Protein AF-A0A5K7TZA9-F1 (afdb_monomer_lite)

pLDDT: mean 78.69, std 10.97, range [50.03, 92.31]

Structure (mmCIF, N/CA/C/O backbone):
data_AF-A0A5K7TZA9-F1
#
_entry.id   AF-A0A5K7TZA9-F1
#
loop_
_atom_site.group_PDB
_atom_site.id
_atom_site.type_symbol
_atom_site.label_atom_id
_atom_site.label_alt_id
_atom_site.label_comp_id
_atom_site.label_asym_id
_atom_site.label_entity_id
_atom_site.label_seq_id
_atom_site.pdbx_PDB_ins_code
_atom_site.Cartn_x
_atom_site.Cartn_y
_atom_site.Cartn_z
_atom_site.occupancy
_atom_site.B_iso_or_equiv
_atom_site.auth_seq_id
_atom_site.auth_comp_id
_atom_site.auth_asym_id
_atom_site.auth_atom_id
_atom_site.pdbx_PDB_model_num
ATOM 1 N N . MET A 1 1 ? 20.342 2.963 -18.944 1.00 71.56 1 MET A N 1
ATOM 2 C CA . MET A 1 1 ? 19.821 1.603 -18.709 1.00 71.56 1 MET A CA 1
ATOM 3 C C . MET A 1 1 ? 20.838 0.548 -19.101 1.00 71.56 1 MET A C 1
ATOM 5 O O . MET A 1 1 ? 21.102 -0.295 -18.267 1.00 71.56 1 MET A O 1
ATOM 9 N N . GLU A 1 2 ? 21.503 0.654 -20.256 1.00 79.75 2 GLU A N 1
ATOM 10 C CA . GLU A 1 2 ? 22.526 -0.317 -20.703 1.00 79.75 2 GLU A CA 1
ATOM 11 C C . GLU A 1 2 ? 23.614 -0.630 -19.666 1.00 79.75 2 GLU A C 1
ATOM 13 O O . GLU A 1 2 ? 23.745 -1.773 -19.246 1.00 79.75 2 GLU A O 1
ATOM 18 N N . LEU A 1 3 ? 24.296 0.396 -19.146 1.00 83.69 3 LEU A N 1
ATOM 19 C CA . LEU A 1 3 ? 25.336 0.220 -18.124 1.00 83.69 3 LEU A CA 1
ATOM 20 C C . LEU A 1 3 ? 24.822 -0.459 -16.840 1.00 83.69 3 LEU A C 1
ATOM 22 O O . LEU A 1 3 ? 25.549 -1.205 -16.195 1.00 83.69 3 LEU A O 1
ATOM 26 N N . PHE A 1 4 ? 23.570 -0.189 -16.459 1.00 82.06 4 PHE A N 1
ATOM 27 C CA . PHE A 1 4 ? 22.953 -0.803 -15.284 1.00 82.06 4 PHE A CA 1
ATOM 28 C C . PHE A 1 4 ? 22.650 -2.281 -15.541 1.00 82.06 4 PHE A C 1
ATOM 30 O O . PHE A 1 4 ? 22.998 -3.117 -14.717 1.00 82.06 4 PHE A O 1
ATOM 37 N N . THR A 1 5 ? 22.072 -2.600 -16.702 1.00 82.81 5 THR A N 1
ATOM 38 C CA . THR A 1 5 ? 21.799 -3.969 -17.157 1.00 82.81 5 THR A CA 1
ATOM 39 C C . THR A 1 5 ? 23.073 -4.813 -17.230 1.00 82.81 5 THR A C 1
ATOM 41 O O . THR A 1 5 ? 23.056 -5.979 -16.832 1.00 82.81 5 THR A O 1
ATOM 44 N N . ASP A 1 6 ? 24.179 -4.223 -17.689 1.00 87.19 6 ASP A N 1
ATOM 45 C CA . ASP A 1 6 ? 25.488 -4.881 -17.706 1.00 87.19 6 ASP A CA 1
ATOM 46 C C . ASP A 1 6 ? 26.026 -5.106 -16.289 1.00 87.19 6 ASP A C 1
ATOM 48 O O . ASP A 1 6 ? 26.521 -6.189 -15.986 1.00 87.19 6 ASP A O 1
ATOM 52 N N . TYR A 1 7 ? 25.891 -4.108 -15.409 1.00 89.81 7 TYR A N 1
ATOM 53 C CA . TYR A 1 7 ? 26.366 -4.178 -14.026 1.00 89.81 7 TYR A CA 1
ATOM 54 C C . TYR A 1 7 ? 25.648 -5.246 -13.192 1.00 89.81 7 TYR A C 1
ATOM 56 O O . TYR A 1 7 ? 26.298 -5.958 -12.432 1.00 89.81 7 TYR A O 1
ATOM 64 N N . ILE A 1 8 ? 24.324 -5.374 -13.332 1.00 88.56 8 ILE A N 1
ATOM 65 C CA . ILE A 1 8 ? 23.535 -6.398 -12.620 1.00 88.56 8 ILE A CA 1
ATOM 66 C C . ILE A 1 8 ? 23.588 -7.771 -13.296 1.00 88.56 8 ILE A C 1
ATOM 68 O O . ILE A 1 8 ? 22.884 -8.686 -12.877 1.00 88.56 8 ILE A O 1
ATOM 72 N N . GLU A 1 9 ? 24.360 -7.894 -14.377 1.00 88.25 9 GLU A N 1
ATOM 73 C CA . GLU A 1 9 ? 24.460 -9.099 -15.190 1.00 88.25 9 GLU A CA 1
ATOM 74 C C . GLU A 1 9 ? 23.089 -9.667 -15.603 1.00 88.25 9 GLU A C 1
ATOM 76 O O . GLU A 1 9 ? 22.880 -10.880 -15.571 1.00 88.25 9 GLU A O 1
ATOM 81 N N . ALA A 1 10 ? 22.175 -8.811 -16.076 1.00 84.94 10 ALA A N 1
ATOM 82 C CA . ALA A 1 10 ? 20.802 -9.201 -16.415 1.00 84.94 10 ALA A CA 1
ATOM 83 C C . ALA A 1 10 ? 20.726 -10.441 -17.337 1.00 84.94 10 ALA A C 1
ATOM 85 O O . ALA A 1 10 ? 21.546 -10.564 -18.255 1.00 84.94 10 ALA A O 1
ATOM 86 N N . PRO A 1 11 ? 19.746 -11.342 -17.139 1.00 88.75 11 PRO A N 1
ATOM 87 C CA . PRO A 1 11 ? 19.692 -12.630 -17.825 1.00 88.75 11 PRO A CA 1
ATOM 88 C C . PRO A 1 11 ? 19.749 -12.498 -19.353 1.00 88.75 11 PRO A C 1
ATOM 90 O O . PRO A 1 11 ? 19.200 -11.567 -19.946 1.00 88.75 11 PRO A O 1
ATOM 93 N N . VAL A 1 12 ? 20.441 -13.451 -19.980 1.00 90.44 12 VAL A N 1
ATOM 94 C CA . VAL A 1 12 ? 20.545 -13.568 -21.438 1.00 90.44 12 VAL A CA 1
ATOM 95 C C . VAL A 1 12 ? 19.456 -14.484 -21.986 1.00 90.44 12 VAL A C 1
ATOM 97 O O . VAL A 1 12 ? 19.031 -15.424 -21.313 1.00 90.44 12 VAL A O 1
ATOM 100 N N . ASP A 1 13 ? 19.015 -14.218 -23.211 1.00 89.25 13 ASP A N 1
ATOM 101 C CA . ASP A 1 13 ? 18.087 -15.089 -23.929 1.00 89.25 13 ASP A CA 1
ATOM 102 C C . ASP A 1 13 ? 18.762 -16.389 -24.414 1.00 89.25 13 ASP A C 1
ATOM 104 O O . ASP A 1 13 ? 19.971 -16.595 -24.270 1.00 89.25 13 ASP A O 1
ATOM 108 N N . GLU A 1 14 ? 17.976 -17.270 -25.038 1.00 91.06 14 GLU A N 1
ATOM 109 C CA . GLU A 1 14 ? 18.451 -18.542 -25.609 1.00 91.06 14 GLU A CA 1
ATOM 110 C C . GLU A 1 14 ? 19.534 -18.378 -26.700 1.00 91.06 14 GLU A C 1
ATOM 112 O O . GLU A 1 14 ? 20.211 -19.343 -27.054 1.00 91.06 14 GLU A O 1
ATOM 117 N N . TYR A 1 15 ? 19.739 -17.157 -27.205 1.00 91.50 15 TYR A N 1
ATOM 118 C CA . TYR A 1 15 ? 20.743 -16.806 -28.211 1.00 91.50 15 TYR A CA 1
ATOM 119 C C . TYR A 1 15 ? 21.929 -16.020 -27.622 1.00 91.50 15 TYR A C 1
ATOM 121 O O . TYR A 1 15 ? 22.781 -15.544 -28.375 1.00 91.50 15 TYR A O 1
ATOM 129 N N . GLY A 1 16 ? 22.005 -15.871 -26.295 1.00 89.12 16 GLY A N 1
ATOM 130 C CA . GLY A 1 16 ? 23.092 -15.173 -25.605 1.00 89.12 16 GLY A CA 1
ATOM 131 C C . GLY A 1 16 ? 23.012 -13.644 -25.660 1.00 89.12 16 GLY A C 1
ATOM 132 O O . GLY A 1 16 ? 24.014 -12.973 -25.410 1.00 89.12 16 GLY A O 1
ATOM 133 N N . ARG A 1 17 ? 21.851 -13.070 -25.996 1.00 88.12 17 ARG A N 1
ATOM 134 C CA . ARG A 1 17 ? 21.632 -11.615 -26.050 1.00 88.12 17 ARG A CA 1
ATOM 135 C C . ARG A 1 17 ? 21.059 -11.121 -24.726 1.00 88.12 17 ARG A C 1
ATOM 137 O O . ARG A 1 17 ? 20.191 -11.770 -24.151 1.00 88.12 17 ARG A O 1
ATOM 144 N N . ARG A 1 18 ? 21.505 -9.953 -24.259 1.00 86.38 18 ARG A N 1
ATOM 145 C CA . ARG A 1 18 ? 20.916 -9.278 -23.091 1.00 86.38 18 ARG A CA 1
ATOM 146 C C . ARG A 1 18 ? 19.770 -8.367 -23.527 1.00 86.38 18 ARG A C 1
ATOM 148 O O . ARG A 1 18 ? 19.861 -7.698 -24.557 1.00 86.38 18 ARG A O 1
ATOM 155 N N . PHE A 1 19 ? 18.698 -8.341 -22.738 1.00 82.75 19 PHE A N 1
ATOM 156 C CA . PHE A 1 19 ? 17.600 -7.399 -22.935 1.00 8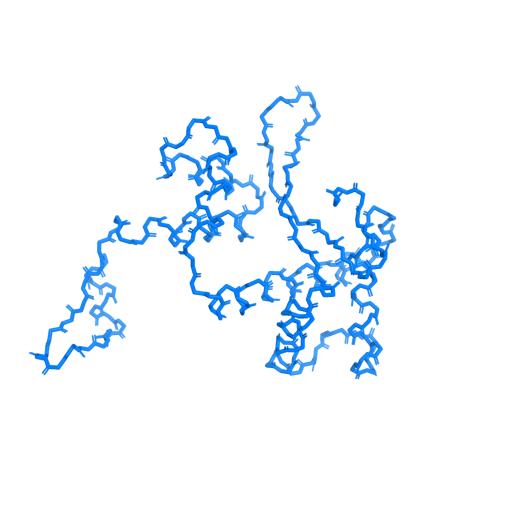2.75 19 PHE A CA 1
ATOM 157 C C . PHE A 1 19 ? 17.970 -6.036 -22.343 1.00 82.75 19 PHE A C 1
ATOM 159 O O . PHE A 1 19 ? 18.228 -5.928 -21.145 1.00 82.75 19 PHE A O 1
ATOM 166 N N . TYR A 1 20 ? 17.977 -5.001 -23.183 1.00 86.19 20 TYR A N 1
ATOM 167 C CA . TYR A 1 20 ? 18.273 -3.624 -22.790 1.00 86.19 20 TYR A CA 1
ATOM 168 C C . TYR A 1 20 ? 17.008 -2.770 -22.862 1.00 86.19 20 TYR A C 1
ATOM 170 O O . TYR A 1 20 ? 16.755 -2.130 -23.883 1.00 86.19 20 TYR A O 1
ATOM 178 N N . PRO A 1 21 ? 16.202 -2.754 -21.792 1.00 78.62 21 PRO A N 1
ATOM 179 C CA . PRO A 1 21 ? 14.984 -1.967 -21.766 1.00 78.62 21 PRO A CA 1
ATOM 180 C C . PRO A 1 21 ? 15.285 -0.469 -21.858 1.00 78.62 21 PRO A C 1
ATOM 182 O O . PRO A 1 21 ? 16.091 0.103 -21.112 1.00 78.62 21 PRO A O 1
ATOM 185 N N . SER A 1 22 ? 14.582 0.182 -22.770 1.00 79.25 22 SER A N 1
ATOM 186 C CA . SER A 1 22 ? 14.520 1.626 -22.893 1.00 79.25 22 SER A CA 1
ATOM 187 C C . SER A 1 22 ? 13.695 2.239 -21.752 1.00 79.25 22 SER A C 1
ATOM 189 O O . SER A 1 22 ? 12.782 1.609 -21.212 1.00 79.25 22 SER A O 1
ATOM 191 N N . PRO A 1 23 ? 13.929 3.519 -21.410 1.00 74.19 23 PRO A N 1
ATOM 192 C CA . PRO A 1 23 ? 13.079 4.231 -20.454 1.00 74.19 23 PRO A CA 1
ATOM 193 C C . PRO A 1 23 ? 11.592 4.250 -20.844 1.00 74.19 23 PRO A C 1
ATOM 195 O O . PRO A 1 23 ? 10.731 4.338 -19.975 1.00 74.19 23 PRO A O 1
ATOM 198 N N . HIS A 1 24 ? 11.279 4.161 -22.144 1.00 77.19 24 HIS A N 1
ATOM 199 C CA . HIS A 1 24 ? 9.900 4.117 -22.632 1.00 77.19 24 HIS A CA 1
ATOM 200 C C . HIS A 1 24 ? 9.203 2.806 -22.253 1.00 77.19 24 HIS A C 1
ATOM 202 O O . HIS A 1 24 ? 8.036 2.837 -21.870 1.00 77.19 24 HIS A O 1
ATOM 208 N N . GLU A 1 25 ? 9.908 1.675 -22.320 1.00 76.56 25 GLU A N 1
ATOM 209 C CA . GLU A 1 25 ? 9.368 0.358 -21.953 1.00 76.56 25 GLU A CA 1
ATOM 210 C C . GLU A 1 25 ? 9.076 0.264 -20.449 1.00 76.56 25 GLU A C 1
ATOM 212 O O . GLU A 1 25 ? 8.091 -0.350 -20.051 1.00 76.56 25 GLU A O 1
ATOM 217 N N . PHE A 1 26 ? 9.842 0.973 -19.615 1.00 75.69 26 PHE A N 1
ATOM 218 C CA . PHE A 1 26 ? 9.573 1.095 -18.178 1.00 75.69 26 PHE A CA 1
ATOM 219 C C . PHE A 1 26 ? 8.617 2.226 -17.795 1.00 75.69 26 PHE A C 1
ATOM 221 O O . PHE A 1 26 ? 8.365 2.416 -16.605 1.00 75.69 26 PHE A O 1
ATOM 228 N N . ARG A 1 27 ? 8.063 2.991 -18.748 1.00 77.25 27 ARG A N 1
ATOM 229 C CA . ARG A 1 27 ? 7.236 4.169 -18.422 1.00 77.25 27 ARG A CA 1
ATOM 230 C C . ARG A 1 27 ? 6.137 3.824 -17.418 1.00 77.25 27 ARG A C 1
ATOM 232 O O . ARG A 1 27 ? 5.955 4.538 -16.438 1.00 77.25 27 ARG A O 1
ATOM 239 N N . LYS A 1 28 ? 5.430 2.721 -17.657 1.00 74.44 28 LYS A N 1
ATOM 240 C CA . LYS A 1 28 ? 4.343 2.280 -16.786 1.00 74.44 28 LYS A CA 1
ATOM 241 C C . LYS A 1 28 ? 4.834 1.848 -15.405 1.00 74.44 28 LYS A C 1
ATOM 243 O O . LYS A 1 28 ? 4.210 2.209 -14.418 1.00 74.44 28 LYS A O 1
ATOM 248 N N . PHE A 1 29 ? 5.961 1.141 -15.338 1.00 74.44 29 PHE A N 1
ATOM 249 C CA . PHE A 1 29 ? 6.595 0.762 -14.074 1.00 74.44 29 PHE A CA 1
ATOM 250 C C . PHE A 1 29 ? 6.930 1.996 -13.226 1.00 74.44 29 PHE A C 1
ATOM 252 O O . PHE A 1 29 ? 6.560 2.053 -12.060 1.00 74.44 29 PHE A O 1
ATOM 259 N N . PHE A 1 30 ? 7.546 3.023 -13.818 1.00 75.81 30 PHE A N 1
ATOM 260 C CA . PHE A 1 30 ? 7.856 4.254 -13.089 1.00 75.81 30 PHE A CA 1
ATOM 261 C C . PHE A 1 30 ? 6.604 5.023 -12.654 1.00 75.81 30 PHE A C 1
ATOM 263 O O . PHE A 1 30 ? 6.588 5.579 -11.561 1.00 75.81 30 PHE A O 1
ATOM 270 N N . ILE A 1 31 ? 5.552 5.035 -13.479 1.00 76.25 31 ILE A N 1
ATOM 271 C CA . ILE A 1 31 ? 4.258 5.626 -13.108 1.00 76.25 31 ILE A CA 1
ATOM 272 C C . ILE A 1 31 ? 3.665 4.893 -11.904 1.00 76.25 31 ILE A C 1
ATOM 274 O O . ILE A 1 31 ? 3.256 5.558 -10.963 1.00 76.25 31 ILE A O 1
ATOM 278 N N . LEU A 1 32 ? 3.650 3.557 -11.908 1.00 74.06 32 LEU A N 1
ATOM 279 C CA . LEU A 1 32 ? 3.146 2.751 -10.792 1.00 74.06 32 LEU A CA 1
ATOM 280 C C . LEU A 1 32 ? 3.964 2.979 -9.519 1.00 74.06 32 LEU A C 1
ATOM 282 O O . LEU A 1 32 ? 3.385 3.240 -8.469 1.00 74.06 32 LEU A O 1
ATOM 286 N N . LEU A 1 33 ? 5.295 2.961 -9.626 1.00 73.19 33 LEU A N 1
ATOM 287 C CA . LEU A 1 33 ? 6.187 3.224 -8.499 1.00 73.19 33 LEU A CA 1
ATOM 288 C C . LEU A 1 33 ? 5.890 4.594 -7.874 1.00 73.19 33 LEU A C 1
ATOM 290 O O . LEU A 1 33 ? 5.665 4.687 -6.674 1.00 73.19 33 LEU A O 1
ATOM 294 N N . MET A 1 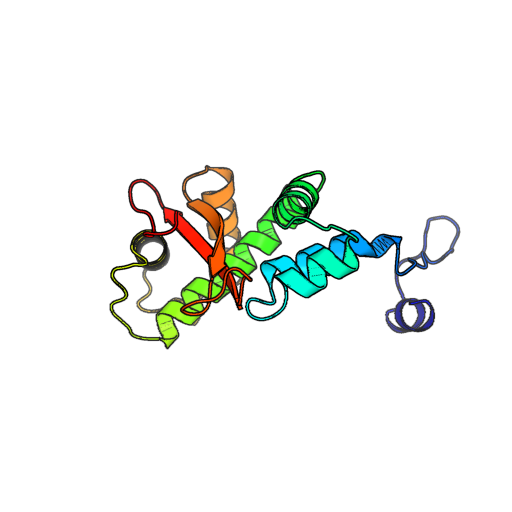34 ? 5.823 5.652 -8.686 1.00 71.00 34 MET A N 1
ATOM 295 C CA . MET A 1 34 ? 5.521 6.997 -8.190 1.00 71.00 34 MET A CA 1
ATOM 296 C C . MET A 1 34 ? 4.094 7.108 -7.645 1.00 71.00 34 MET A C 1
ATOM 298 O O . MET A 1 34 ? 3.884 7.767 -6.636 1.00 71.00 34 MET A O 1
ATOM 302 N N . TYR A 1 35 ? 3.116 6.488 -8.307 1.00 68.69 35 TYR A N 1
ATOM 303 C CA . TYR A 1 35 ? 1.703 6.599 -7.947 1.00 68.69 35 TYR A CA 1
ATOM 304 C C . TYR A 1 35 ? 1.387 5.954 -6.600 1.00 68.69 35 TYR A C 1
ATOM 306 O O . TYR A 1 35 ? 0.549 6.465 -5.863 1.00 68.69 35 TYR A O 1
ATOM 314 N N . TRP A 1 36 ? 2.058 4.855 -6.271 1.00 66.31 36 TRP A N 1
ATOM 315 C CA . TRP A 1 36 ? 1.709 4.082 -5.092 1.00 66.31 36 TRP A CA 1
ATOM 316 C C . TRP A 1 36 ? 2.726 4.162 -3.944 1.00 66.31 36 TRP A C 1
ATOM 318 O O . TRP A 1 36 ? 2.327 4.021 -2.792 1.00 66.31 36 TRP A O 1
ATOM 328 N N . HIS A 1 37 ? 4.013 4.408 -4.223 1.00 65.94 37 HIS A N 1
ATOM 329 C CA . HIS A 1 37 ? 5.049 4.512 -3.184 1.00 65.94 37 HIS A CA 1
ATOM 330 C C . HIS A 1 37 ? 5.298 5.965 -2.733 1.00 65.94 37 HIS A C 1
ATOM 332 O O . HIS A 1 37 ? 5.675 6.202 -1.589 1.00 65.94 37 HIS A O 1
ATOM 338 N N . GLU A 1 38 ? 5.087 6.961 -3.601 1.00 67.12 38 GLU A N 1
ATOM 339 C CA . GLU A 1 38 ? 5.376 8.373 -3.300 1.00 67.12 38 GLU A CA 1
ATOM 340 C C . GLU A 1 38 ? 4.101 9.196 -3.074 1.00 67.12 38 GLU A C 1
ATOM 342 O O . GLU A 1 38 ? 3.507 9.760 -3.995 1.00 67.12 38 GLU A O 1
ATOM 347 N N . GLN A 1 39 ? 3.710 9.325 -1.807 1.00 58.44 39 GLN A N 1
ATOM 348 C CA . GLN A 1 39 ? 2.441 9.936 -1.393 1.00 58.44 39 GLN A CA 1
ATOM 349 C C . GLN A 1 39 ? 2.403 11.471 -1.527 1.00 58.44 39 GLN A C 1
ATOM 351 O O . GLN A 1 39 ? 1.322 12.038 -1.636 1.00 58.44 39 GLN A O 1
ATOM 356 N N . ASN A 1 40 ? 3.552 12.159 -1.579 1.00 58.81 40 ASN A N 1
ATOM 357 C CA . ASN A 1 40 ? 3.607 13.635 -1.525 1.00 58.81 40 ASN A CA 1
ATOM 358 C C . ASN A 1 40 ? 3.714 14.329 -2.896 1.00 58.81 40 ASN A C 1
ATOM 360 O O . ASN A 1 40 ? 3.259 15.450 -3.071 1.00 58.81 40 ASN A O 1
ATOM 364 N N . LEU A 1 41 ? 4.364 13.707 -3.883 1.00 63.72 41 LEU A N 1
ATOM 365 C CA . LEU A 1 41 ? 4.569 14.301 -5.220 1.00 63.72 41 LEU A CA 1
ATOM 366 C C . LEU A 1 41 ? 4.230 13.334 -6.358 1.00 63.72 41 LEU A C 1
ATOM 368 O O . LEU A 1 41 ? 4.229 13.733 -7.528 1.00 63.72 41 LEU A O 1
ATOM 372 N N . GLY A 1 42 ? 3.931 12.074 -6.026 1.00 63.66 42 GLY A N 1
ATOM 373 C CA . GLY A 1 42 ? 3.752 10.991 -6.981 1.00 63.66 42 GLY A CA 1
ATOM 374 C C . GLY A 1 42 ? 2.719 11.296 -8.049 1.00 63.66 42 GLY A C 1
ATOM 375 O O . GLY A 1 42 ? 2.940 10.968 -9.208 1.00 63.66 42 GLY A O 1
ATOM 376 N N . PHE A 1 43 ? 1.649 12.019 -7.708 1.00 64.44 43 PHE A N 1
ATOM 377 C CA . PHE A 1 43 ? 0.535 12.274 -8.618 1.00 64.44 43 PHE A CA 1
ATOM 378 C C . PHE A 1 43 ? 0.888 13.172 -9.815 1.00 64.44 43 PHE A C 1
ATOM 380 O O . PHE A 1 43 ? 0.707 12.795 -10.980 1.00 64.44 43 PHE A O 1
ATOM 387 N N . ASN A 1 44 ? 1.375 14.383 -9.531 1.00 64.88 44 ASN A N 1
ATOM 388 C CA . ASN A 1 44 ? 1.701 15.366 -10.565 1.00 64.88 44 ASN A CA 1
ATOM 389 C C . ASN A 1 44 ? 2.865 14.875 -11.423 1.00 64.88 44 ASN A C 1
ATOM 391 O O . ASN A 1 44 ? 2.854 15.045 -12.641 1.00 64.88 44 ASN A O 1
ATOM 395 N N . VAL A 1 45 ? 3.826 14.190 -10.800 1.00 69.62 45 VAL A N 1
ATOM 396 C CA . VAL A 1 45 ? 4.957 13.589 -11.505 1.00 69.62 45 VAL A CA 1
ATOM 397 C C . VAL A 1 45 ? 4.496 12.415 -12.369 1.00 69.62 45 VAL A C 1
ATOM 399 O O . VAL A 1 45 ? 4.830 12.386 -13.549 1.00 69.62 45 VAL A O 1
ATOM 402 N N . ALA A 1 46 ? 3.673 11.499 -11.851 1.00 70.81 46 ALA A N 1
ATOM 403 C CA . ALA A 1 46 ? 3.144 10.367 -12.615 1.00 70.81 46 ALA A CA 1
ATOM 404 C C . ALA A 1 46 ? 2.286 10.824 -13.803 1.00 70.81 46 ALA A C 1
ATOM 406 O O . ALA A 1 46 ? 2.452 10.315 -14.910 1.00 70.81 46 ALA A O 1
ATOM 407 N N . SER A 1 47 ? 1.421 11.824 -13.615 1.00 70.62 47 SER A N 1
ATOM 408 C CA . SER A 1 47 ? 0.598 12.378 -14.700 1.00 70.62 47 SER A CA 1
ATOM 409 C C . SER A 1 47 ? 1.434 13.112 -15.743 1.00 70.62 47 SER A C 1
ATOM 411 O O . SER A 1 47 ? 1.219 12.927 -16.941 1.00 70.62 47 SER A O 1
ATOM 413 N N . TRP A 1 48 ? 2.446 13.870 -15.314 1.00 72.69 48 TRP A N 1
ATOM 414 C CA . TRP A 1 48 ? 3.416 14.487 -16.218 1.00 72.69 48 TRP A CA 1
ATOM 415 C C . TRP A 1 48 ? 4.217 13.435 -17.005 1.00 72.69 48 TRP A C 1
ATOM 417 O O . TRP A 1 48 ? 4.337 13.547 -18.224 1.00 72.69 48 TRP A O 1
ATOM 427 N N . MET A 1 49 ? 4.684 12.365 -16.349 1.00 70.69 49 MET A N 1
ATOM 428 C CA . MET A 1 49 ? 5.388 11.240 -16.985 1.00 70.69 49 MET A CA 1
ATOM 429 C C . MET A 1 49 ? 4.495 10.451 -17.955 1.00 70.69 49 MET A C 1
ATOM 431 O O . MET A 1 49 ? 4.988 9.932 -18.962 1.00 70.69 49 MET A O 1
ATOM 435 N N . ALA A 1 50 ? 3.193 10.374 -17.672 1.00 70.94 50 ALA A N 1
ATOM 436 C CA . ALA A 1 50 ? 2.188 9.763 -18.538 1.00 70.94 50 ALA A CA 1
ATOM 437 C C . ALA A 1 50 ? 1.744 10.680 -19.694 1.00 70.94 50 ALA A C 1
ATOM 439 O O . ALA A 1 50 ? 1.121 10.210 -20.644 1.00 70.94 50 ALA A O 1
ATOM 440 N N . GLY A 1 51 ? 2.052 11.981 -19.634 1.00 70.88 51 GLY A N 1
ATOM 441 C CA . GLY A 1 51 ? 1.502 12.980 -20.554 1.00 70.88 51 GLY A CA 1
ATOM 442 C C . GLY A 1 51 ? -0.009 13.182 -20.386 1.00 70.88 51 GLY A C 1
ATOM 443 O O . GLY A 1 51 ? -0.683 13.615 -21.321 1.00 70.88 51 GLY A O 1
ATOM 444 N N . HIS A 1 52 ? -0.558 12.842 -19.219 1.00 74.81 52 HIS A N 1
ATOM 445 C CA . HIS A 1 52 ? -1.981 12.941 -18.927 1.00 74.81 52 HIS A CA 1
ATOM 446 C C . HIS A 1 52 ? -2.327 14.301 -18.328 1.00 74.81 52 HIS A C 1
ATOM 448 O O . HIS A 1 52 ? -1.721 14.754 -17.361 1.00 74.81 52 HIS A O 1
ATOM 454 N N . THR A 1 53 ? -3.350 14.940 -18.893 1.00 60.94 53 THR A N 1
ATOM 455 C CA . THR A 1 53 ? -3.868 16.228 -18.408 1.00 60.94 53 THR A CA 1
ATOM 456 C C . THR A 1 53 ? -4.830 16.063 -17.233 1.00 60.94 53 THR A C 1
ATOM 458 O O . THR A 1 53 ? -4.982 16.979 -16.433 1.00 60.94 53 THR A O 1
ATOM 461 N N . MET A 1 54 ? -5.499 14.910 -17.134 1.00 59.66 54 MET A N 1
ATOM 462 C CA . MET A 1 54 ? -6.487 14.625 -16.096 1.00 59.66 54 MET A CA 1
ATOM 463 C C . MET A 1 54 ? -6.042 13.468 -15.222 1.00 59.66 54 MET A C 1
ATOM 465 O O . MET A 1 54 ? -5.592 12.429 -15.709 1.00 59.66 54 MET A O 1
ATOM 469 N N . VAL A 1 55 ? -6.261 13.638 -13.925 1.00 61.72 55 VAL A N 1
ATOM 470 C CA . VAL A 1 55 ? -5.817 12.707 -12.895 1.00 61.72 55 VAL A CA 1
ATOM 471 C C . VAL A 1 55 ? -6.399 11.306 -13.088 1.00 61.72 55 VAL A C 1
ATOM 473 O O . VAL A 1 55 ? -5.715 10.288 -12.983 1.00 61.72 55 VAL A O 1
ATOM 476 N N . GLN A 1 56 ? -7.676 11.278 -13.455 1.00 63.19 56 GLN A N 1
ATOM 477 C CA . GLN A 1 56 ? -8.480 10.077 -13.635 1.00 63.19 56 GLN A CA 1
ATOM 478 C C . GLN A 1 56 ? -7.949 9.187 -14.770 1.00 63.19 56 GLN A C 1
ATOM 480 O O . GLN A 1 56 ? -8.148 7.975 -14.754 1.00 63.19 56 GLN A O 1
ATOM 485 N N . HIS A 1 57 ? -7.243 9.767 -15.746 1.00 63.47 57 HIS A N 1
ATOM 486 C CA . HIS A 1 57 ? -6.655 9.016 -16.856 1.00 63.47 57 HIS A CA 1
ATOM 487 C C . HIS A 1 57 ? -5.402 8.255 -16.413 1.00 63.47 57 HIS A C 1
ATOM 489 O O . HIS A 1 57 ? -5.159 7.148 -16.886 1.00 63.47 57 HIS A O 1
ATOM 495 N N . THR A 1 58 ? -4.625 8.819 -15.484 1.00 63.16 58 THR A N 1
ATOM 496 C CA . THR A 1 58 ? -3.470 8.141 -14.877 1.00 63.16 58 THR A CA 1
ATOM 497 C C . THR A 1 58 ? -3.925 6.961 -14.027 1.00 63.16 58 THR A C 1
ATOM 499 O O . THR A 1 58 ? -3.356 5.885 -14.165 1.00 63.16 58 THR A O 1
ATOM 502 N N . GLN A 1 59 ? -5.009 7.125 -13.262 1.00 63.31 59 GLN A N 1
ATOM 503 C CA . GLN A 1 59 ? -5.613 6.046 -12.475 1.00 63.31 59 GLN A CA 1
ATOM 504 C C . GLN A 1 59 ? -6.135 4.897 -13.359 1.00 63.31 59 GLN A C 1
ATOM 506 O O . GLN A 1 59 ? -5.768 3.743 -13.169 1.00 63.31 59 GLN A O 1
ATOM 511 N N . ALA A 1 60 ? -6.900 5.201 -14.413 1.00 61.78 60 ALA A N 1
ATOM 512 C CA . ALA A 1 60 ? -7.367 4.168 -15.344 1.00 61.78 60 ALA A CA 1
ATOM 513 C C . ALA A 1 60 ? -6.212 3.445 -16.074 1.00 61.78 60 ALA A C 1
ATOM 515 O O . ALA A 1 60 ? -6.328 2.274 -16.439 1.00 61.78 60 ALA A O 1
ATOM 516 N N . TYR A 1 61 ? -5.091 4.138 -16.300 1.00 62.78 61 TYR A N 1
ATOM 517 C CA . TYR A 1 61 ? -3.896 3.582 -16.936 1.00 62.78 61 TYR A CA 1
ATOM 518 C C . TYR A 1 61 ? -3.092 2.659 -16.010 1.00 62.78 61 TYR A C 1
ATOM 520 O O . TYR A 1 61 ? -2.532 1.666 -16.483 1.00 62.78 61 TYR A O 1
ATOM 528 N N . THR A 1 62 ? -3.037 2.959 -14.709 1.00 61.72 62 THR A N 1
ATOM 529 C CA . THR A 1 62 ? -2.457 2.051 -13.710 1.00 61.72 62 THR A CA 1
ATOM 530 C C . THR A 1 62 ? -3.313 0.800 -13.526 1.00 61.72 62 THR A C 1
ATOM 532 O O . THR A 1 62 ? -2.753 -0.289 -13.434 1.00 61.72 62 THR A O 1
ATOM 535 N N . ASP A 1 63 ? -4.640 0.928 -13.593 1.00 62.34 63 ASP A N 1
ATOM 536 C CA . ASP A 1 63 ? -5.574 -0.192 -13.399 1.00 62.34 63 ASP A CA 1
ATOM 537 C C . ASP A 1 63 ? -5.588 -1.178 -14.582 1.00 62.34 63 ASP A C 1
ATOM 539 O O . ASP A 1 63 ? -5.812 -2.379 -14.423 1.00 62.34 63 ASP A O 1
ATOM 543 N N . ALA A 1 64 ? -5.348 -0.698 -15.804 1.00 51.00 64 ALA A N 1
ATOM 544 C CA . ALA A 1 64 ? -5.371 -1.542 -16.991 1.00 51.00 64 ALA A CA 1
ATOM 545 C C . ALA A 1 64 ? -4.026 -2.252 -17.183 1.00 51.00 64 ALA A C 1
ATOM 547 O O . ALA A 1 64 ? -3.036 -1.570 -17.394 1.00 51.00 64 ALA A O 1
ATOM 548 N N . SER A 1 65 ? -3.988 -3.590 -17.283 1.00 50.03 65 SER A N 1
ATOM 549 C CA . SER A 1 65 ? -2.877 -4.442 -17.795 1.00 50.03 65 SER A CA 1
ATOM 550 C C . SER A 1 65 ? -1.633 -4.654 -16.910 1.00 50.03 65 SER A C 1
ATOM 552 O O . SER A 1 65 ? -0.522 -4.272 -17.280 1.00 50.03 65 SER A O 1
ATOM 554 N N . ILE A 1 66 ? -1.784 -5.303 -15.759 1.00 52.75 66 ILE A N 1
ATOM 555 C CA . ILE A 1 66 ? -0.649 -5.835 -14.984 1.00 52.75 66 ILE A CA 1
ATOM 556 C C . ILE A 1 66 ? -0.966 -7.307 -14.638 1.00 52.75 66 ILE A C 1
ATOM 558 O O . ILE A 1 66 ? -2.140 -7.661 -14.514 1.00 52.75 66 ILE A O 1
ATOM 562 N N . ASN A 1 67 ? 0.045 -8.183 -14.569 1.00 54.25 67 ASN A N 1
ATOM 563 C CA . ASN A 1 67 ? -0.126 -9.569 -14.113 1.00 54.25 67 ASN A CA 1
ATOM 564 C C . ASN A 1 67 ? -0.677 -9.578 -12.684 1.00 54.25 67 ASN A C 1
ATOM 566 O O . ASN A 1 67 ? -0.099 -8.937 -11.810 1.00 54.25 67 ASN A O 1
ATOM 570 N N . ALA A 1 68 ? -1.761 -10.319 -12.448 1.00 57.16 68 ALA A N 1
ATOM 571 C CA . ALA A 1 68 ? -2.457 -10.333 -11.160 1.00 57.16 68 ALA A CA 1
ATOM 572 C C . ALA A 1 68 ? -1.529 -10.695 -9.983 1.00 57.16 68 ALA A C 1
ATOM 574 O O . ALA A 1 68 ? -1.621 -10.079 -8.924 1.00 57.16 68 ALA A O 1
ATOM 575 N N . ASP A 1 69 ? -0.594 -11.623 -10.199 1.00 58.09 69 ASP A N 1
ATOM 576 C CA . ASP A 1 69 ? 0.299 -12.131 -9.152 1.00 58.09 69 ASP A CA 1
ATOM 577 C C . ASP A 1 69 ? 1.368 -11.100 -8.734 1.00 58.09 69 ASP A C 1
ATOM 579 O O . ASP A 1 69 ? 1.644 -10.934 -7.547 1.00 58.09 69 ASP A O 1
ATOM 583 N N . GLU A 1 70 ? 1.935 -10.352 -9.690 1.00 56.81 70 GLU A N 1
ATOM 584 C CA . GLU A 1 70 ? 2.935 -9.305 -9.411 1.00 56.81 70 GLU A CA 1
ATOM 585 C C . GLU A 1 70 ? 2.296 -8.067 -8.763 1.00 56.81 70 GLU A C 1
ATOM 587 O O . GLU A 1 70 ? 2.904 -7.459 -7.883 1.00 56.81 70 GLU A O 1
ATOM 592 N N . ILE A 1 71 ? 1.054 -7.725 -9.140 1.00 62.41 71 ILE A N 1
ATOM 593 C CA . ILE A 1 71 ? 0.264 -6.697 -8.437 1.00 62.41 71 ILE A CA 1
ATOM 594 C C . ILE A 1 71 ? 0.016 -7.130 -6.999 1.00 62.41 71 ILE A C 1
ATOM 596 O O . ILE A 1 71 ? 0.136 -6.316 -6.096 1.00 62.41 71 ILE A O 1
ATOM 600 N N . SER A 1 72 ? -0.335 -8.399 -6.790 1.00 70.31 72 SER A N 1
ATOM 601 C CA . SER A 1 72 ? -0.752 -8.902 -5.486 1.00 70.31 72 SER A CA 1
ATOM 602 C C . SER A 1 72 ? 0.348 -8.757 -4.433 1.00 70.31 72 SER A C 1
ATOM 604 O O . SER A 1 72 ? 0.073 -8.265 -3.340 1.00 70.31 72 SER A O 1
ATOM 606 N N . LEU A 1 73 ? 1.594 -9.125 -4.761 1.00 77.81 73 LEU A N 1
ATOM 607 C CA . LEU A 1 73 ? 2.716 -8.978 -3.825 1.00 77.81 73 LEU A CA 1
ATOM 608 C C . LEU A 1 73 ? 2.987 -7.506 -3.525 1.00 77.81 73 LEU A C 1
ATOM 610 O O . LEU A 1 73 ? 3.146 -7.111 -2.376 1.00 77.81 73 LEU A O 1
ATOM 614 N N . TRP A 1 74 ? 3.014 -6.699 -4.575 1.00 73.62 74 TRP A N 1
ATOM 615 C CA . TRP A 1 74 ? 3.318 -5.286 -4.476 1.00 73.62 74 TRP A CA 1
ATOM 616 C C . TRP A 1 74 ? 2.225 -4.505 -3.701 1.00 73.62 74 TRP A C 1
ATOM 618 O O . TRP A 1 74 ? 2.541 -3.685 -2.842 1.00 73.62 74 TRP A O 1
ATOM 628 N N . GLU A 1 75 ? 0.941 -4.826 -3.900 1.00 77.75 75 GLU A N 1
ATOM 629 C CA . GLU A 1 75 ? -0.169 -4.310 -3.085 1.00 77.75 75 GLU A CA 1
ATOM 630 C C . GLU A 1 75 ? -0.026 -4.726 -1.615 1.00 77.75 75 GLU A C 1
ATOM 632 O O . GLU A 1 75 ? -0.248 -3.903 -0.726 1.00 77.75 75 GLU A O 1
ATOM 637 N N . ALA A 1 76 ? 0.357 -5.981 -1.349 1.00 86.25 76 ALA A N 1
ATOM 638 C CA . ALA A 1 76 ? 0.590 -6.475 0.006 1.00 86.25 76 ALA A CA 1
ATOM 639 C C . ALA A 1 76 ? 1.727 -5.719 0.713 1.00 86.25 76 ALA A C 1
ATOM 641 O O . ALA A 1 76 ? 1.588 -5.397 1.892 1.00 86.25 76 ALA A O 1
ATOM 642 N N . GLU A 1 77 ? 2.801 -5.364 -0.000 1.00 86.00 77 GLU A N 1
ATOM 643 C CA . GLU A 1 77 ? 3.878 -4.522 0.541 1.00 86.00 77 GLU A CA 1
ATOM 644 C C . GLU A 1 77 ? 3.380 -3.107 0.893 1.00 86.00 77 GLU A C 1
ATOM 646 O O . GLU A 1 77 ? 3.654 -2.613 1.985 1.00 86.00 77 GLU A O 1
ATOM 651 N N . CYS A 1 78 ? 2.563 -2.475 0.043 1.00 83.19 78 CYS A N 1
ATOM 652 C CA . CYS A 1 78 ? 1.971 -1.170 0.374 1.00 83.19 78 CYS A CA 1
ATOM 653 C C . CYS A 1 78 ? 1.002 -1.230 1.566 1.00 83.19 78 CYS A C 1
ATOM 655 O O . CYS A 1 78 ? 0.916 -0.285 2.354 1.00 83.19 78 CYS A O 1
ATOM 657 N N . ILE A 1 79 ? 0.257 -2.330 1.706 1.00 88.44 79 ILE A N 1
ATOM 658 C CA . ILE A 1 79 ? -0.601 -2.574 2.872 1.00 88.44 79 ILE A CA 1
ATOM 659 C C . ILE A 1 79 ? 0.263 -2.734 4.137 1.00 88.44 79 ILE A C 1
ATOM 661 O O . ILE A 1 79 ? -0.062 -2.147 5.172 1.00 88.44 79 ILE A O 1
ATOM 665 N N . GLU A 1 80 ? 1.368 -3.485 4.056 1.00 89.88 80 GLU A N 1
ATOM 666 C CA . GLU A 1 80 ? 2.349 -3.645 5.140 1.00 89.88 80 GLU A CA 1
ATOM 667 C C . GLU A 1 80 ? 2.860 -2.284 5.633 1.00 89.88 80 GLU A C 1
ATOM 669 O O . GLU A 1 80 ? 2.787 -2.014 6.837 1.00 89.88 80 GLU A O 1
ATOM 674 N N . ASP A 1 81 ? 3.282 -1.403 4.723 1.00 87.44 81 ASP A N 1
ATOM 675 C CA . ASP A 1 81 ? 3.787 -0.069 5.066 1.00 87.44 81 ASP A CA 1
ATOM 676 C C . ASP A 1 81 ? 2.759 0.748 5.864 1.00 87.44 81 ASP A C 1
ATOM 678 O O . ASP A 1 81 ? 3.092 1.334 6.899 1.00 87.44 81 ASP A O 1
ATOM 682 N N . LYS A 1 82 ? 1.482 0.724 5.458 1.00 87.31 82 LYS A N 1
ATOM 683 C CA . LYS A 1 82 ? 0.408 1.452 6.156 1.00 87.31 82 LYS A CA 1
ATOM 684 C C . LYS A 1 82 ? 0.102 0.908 7.542 1.00 87.31 82 LYS A C 1
ATOM 686 O O . LYS A 1 82 ? -0.168 1.681 8.465 1.00 87.31 82 LYS A O 1
ATOM 691 N N . ILE A 1 83 ? 0.188 -0.404 7.724 1.00 89.00 83 ILE A N 1
ATOM 692 C CA . ILE A 1 83 ? 0.014 -1.014 9.043 1.00 89.00 83 ILE A CA 1
ATOM 693 C C . ILE A 1 83 ? 1.196 -0.649 9.958 1.00 89.00 83 ILE A C 1
ATOM 695 O O . ILE A 1 83 ? 0.992 -0.329 11.133 1.00 89.00 83 ILE A O 1
ATOM 699 N N . ILE A 1 84 ? 2.423 -0.611 9.428 1.00 87.56 84 ILE A N 1
ATOM 700 C CA . ILE A 1 84 ? 3.605 -0.164 10.181 1.00 87.56 84 ILE A CA 1
ATOM 701 C C . ILE A 1 84 ? 3.485 1.319 10.561 1.00 87.56 84 ILE A C 1
ATOM 703 O O . ILE A 1 84 ? 3.772 1.676 11.708 1.00 87.56 84 ILE A O 1
ATOM 707 N N . GLU A 1 85 ? 3.048 2.182 9.638 1.00 86.75 85 GLU A N 1
ATOM 708 C CA . GLU A 1 85 ? 2.784 3.604 9.906 1.00 86.75 85 GLU A CA 1
ATOM 709 C C . GLU A 1 85 ? 1.766 3.780 11.043 1.00 86.75 85 GLU A C 1
ATOM 711 O O . GLU A 1 85 ? 2.008 4.564 11.967 1.00 86.75 85 GLU A O 1
ATOM 716 N N . LEU A 1 86 ? 0.670 3.010 11.023 1.00 86.94 86 LEU A N 1
ATOM 717 C CA . LEU A 1 86 ? -0.346 3.007 12.079 1.00 86.94 86 LEU A CA 1
ATOM 718 C C . LEU A 1 86 ? 0.246 2.599 13.438 1.00 86.94 86 LEU A C 1
ATOM 720 O O . LEU A 1 86 ? 0.019 3.281 14.443 1.00 86.94 86 LEU A O 1
ATOM 724 N N . GLU A 1 87 ? 1.040 1.523 13.475 1.00 85.62 87 GLU A N 1
ATOM 725 C CA . GLU A 1 87 ? 1.667 1.025 14.707 1.00 85.62 87 GLU A CA 1
ATOM 726 C C . GLU A 1 87 ? 2.653 2.051 15.303 1.00 85.62 87 GLU A C 1
ATOM 728 O O . GLU A 1 87 ? 2.710 2.243 16.525 1.00 85.62 87 GLU A O 1
ATOM 733 N N . VAL A 1 88 ? 3.399 2.766 14.451 1.00 84.69 88 VAL A N 1
ATOM 734 C CA . VAL A 1 88 ? 4.337 3.823 14.870 1.00 84.69 88 VAL A CA 1
ATOM 735 C C . VAL A 1 88 ? 3.610 5.080 15.344 1.00 84.69 88 VAL A C 1
ATOM 737 O O . VAL A 1 88 ? 4.015 5.670 16.350 1.00 84.69 88 VAL A O 1
ATOM 740 N N . ALA A 1 89 ? 2.542 5.490 14.656 1.00 80.19 89 ALA A N 1
ATOM 741 C CA . ALA A 1 89 ? 1.826 6.730 14.945 1.00 80.19 89 ALA A CA 1
ATOM 742 C C . ALA A 1 89 ? 1.094 6.721 16.302 1.00 80.19 89 ALA A C 1
ATOM 744 O O . ALA A 1 89 ? 0.733 7.796 16.787 1.00 80.19 89 ALA A O 1
ATOM 745 N N . ARG A 1 90 ? 0.886 5.547 16.932 1.00 62.56 90 ARG A N 1
ATOM 746 C CA . ARG A 1 90 ? 0.258 5.363 18.267 1.00 62.56 90 ARG A CA 1
ATOM 747 C C . ARG A 1 90 ? -1.034 6.172 18.488 1.00 62.56 90 ARG A C 1
ATOM 749 O O . ARG A 1 90 ? -1.346 6.537 19.620 1.00 62.56 90 ARG A O 1
ATOM 756 N N . SER A 1 91 ? -1.763 6.493 17.424 1.00 56.47 91 SER A N 1
ATOM 757 C CA . SER A 1 91 ? -2.871 7.448 17.474 1.00 56.47 91 SER A CA 1
ATOM 758 C C . SER A 1 91 ? -4.207 6.748 17.270 1.00 56.47 91 SER A C 1
ATOM 760 O O . SER A 1 91 ? -4.362 5.967 16.334 1.00 56.47 91 SER A O 1
ATOM 762 N N . GLU A 1 92 ? -5.183 7.078 18.116 1.00 57.47 92 GLU A N 1
ATOM 763 C CA . GLU A 1 92 ? -6.599 6.766 17.905 1.00 57.47 92 GLU A CA 1
ATOM 764 C C . GLU A 1 92 ? -7.115 7.616 16.733 1.00 57.47 92 GLU A C 1
ATOM 766 O O . GLU A 1 92 ? -7.619 8.725 16.905 1.00 57.47 92 GLU A O 1
ATOM 771 N N . ARG A 1 93 ? -6.899 7.129 15.508 1.00 66.75 93 ARG A N 1
ATOM 772 C CA . ARG A 1 93 ? -7.423 7.737 14.282 1.00 66.75 93 ARG A CA 1
ATOM 773 C C . ARG A 1 93 ? -8.794 7.148 13.970 1.00 66.75 93 ARG A C 1
ATOM 775 O O . ARG A 1 93 ? -8.898 6.036 13.466 1.00 66.75 93 ARG A O 1
ATOM 782 N N . HIS A 1 94 ? -9.851 7.878 14.318 1.00 62.62 94 HIS A N 1
ATOM 783 C CA . HIS A 1 94 ? -11.237 7.444 14.091 1.00 62.62 94 HIS A CA 1
ATOM 784 C C . HIS A 1 94 ? -11.645 7.431 12.609 1.00 62.62 94 HIS A C 1
ATOM 786 O O . HIS A 1 94 ? -12.639 6.801 12.257 1.00 62.62 94 HIS A O 1
ATOM 792 N N . ASP A 1 95 ? -10.873 8.097 11.753 1.00 79.50 95 ASP A N 1
ATOM 793 C CA . ASP A 1 95 ? -11.034 8.152 10.301 1.00 79.50 95 ASP A CA 1
ATOM 794 C C . ASP A 1 95 ? -10.552 6.873 9.586 1.00 79.50 95 ASP A C 1
ATOM 796 O O . ASP A 1 95 ? -10.955 6.619 8.450 1.00 79.50 95 ASP A O 1
ATOM 800 N N . LEU A 1 96 ? -9.759 6.032 10.267 1.00 83.19 96 LEU A N 1
ATOM 801 C CA . LEU A 1 96 ? -9.093 4.843 9.713 1.00 83.19 96 LEU A CA 1
ATOM 802 C C . LEU A 1 96 ? -9.699 3.513 10.206 1.00 83.19 96 LEU A C 1
ATOM 804 O O . LEU A 1 96 ? -8.986 2.577 10.578 1.00 83.19 96 LEU A O 1
ATOM 808 N N . ASN A 1 97 ? -11.030 3.421 10.275 1.00 87.12 97 ASN A N 1
ATOM 809 C CA . ASN A 1 97 ? -11.710 2.247 10.840 1.00 87.12 97 ASN A CA 1
ATOM 810 C C . ASN A 1 97 ? -11.459 0.944 10.060 1.00 87.12 97 ASN A C 1
ATOM 812 O O . ASN A 1 97 ? -11.463 -0.129 10.667 1.00 87.12 97 ASN A O 1
ATOM 816 N N . GLY A 1 98 ? -11.268 1.015 8.740 1.00 89.38 98 GLY A N 1
ATOM 817 C CA . GLY A 1 98 ? -10.953 -0.134 7.893 1.00 89.38 98 GLY A CA 1
ATOM 818 C C . GLY A 1 98 ? -9.522 -0.619 8.112 1.00 89.38 98 GLY A C 1
ATOM 819 O O . GLY A 1 98 ? -9.310 -1.812 8.335 1.00 89.38 98 GLY A O 1
ATOM 820 N N . LEU A 1 99 ? -8.551 0.299 8.137 1.00 90.06 99 LEU A N 1
ATOM 821 C CA . LEU A 1 99 ? -7.146 -0.041 8.393 1.00 90.06 99 LEU A CA 1
ATOM 822 C C . LEU A 1 99 ? -6.930 -0.577 9.819 1.00 90.06 99 LEU A C 1
ATOM 824 O O . LEU A 1 99 ? -6.218 -1.563 10.008 1.00 90.06 99 LEU A O 1
ATOM 828 N N . ILE A 1 100 ? -7.585 0.016 10.824 1.00 90.75 100 ILE A N 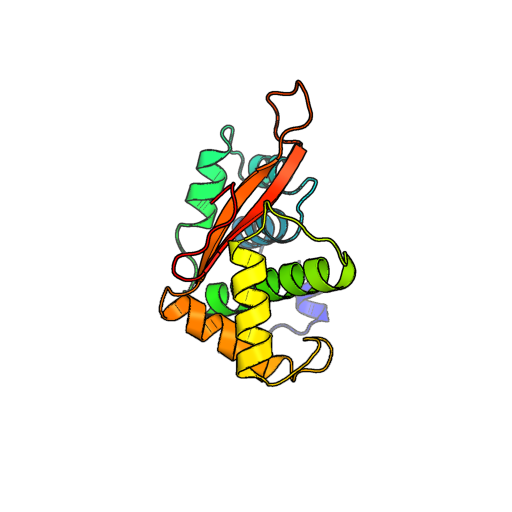1
ATOM 829 C CA . ILE A 1 100 ? -7.537 -0.475 12.213 1.00 90.75 100 ILE A CA 1
ATOM 830 C C . ILE A 1 100 ? -8.131 -1.885 12.312 1.00 90.75 100 ILE A C 1
ATOM 832 O O . ILE A 1 100 ? -7.584 -2.738 13.010 1.00 90.75 100 ILE A O 1
ATOM 836 N N . ALA A 1 101 ? -9.237 -2.150 11.613 1.00 91.06 101 ALA A N 1
ATOM 837 C CA . ALA A 1 101 ? -9.853 -3.473 11.605 1.00 91.06 101 ALA A CA 1
ATOM 838 C C . ALA A 1 101 ? -8.930 -4.538 11.005 1.00 91.06 101 ALA A C 1
ATOM 840 O O . ALA A 1 101 ? -8.781 -5.609 11.591 1.00 91.06 101 ALA A O 1
ATOM 841 N N . LEU A 1 102 ? -8.277 -4.214 9.888 1.00 91.81 102 LEU A N 1
ATOM 842 C CA . LEU A 1 102 ? -7.272 -5.072 9.271 1.00 91.81 102 LEU A CA 1
ATOM 843 C C . LEU A 1 102 ? -6.100 -5.341 10.227 1.00 91.81 102 LEU A C 1
ATOM 845 O O . LEU A 1 102 ? -5.697 -6.489 10.391 1.00 91.81 102 LEU A O 1
ATOM 849 N N . TYR A 1 103 ? -5.581 -4.306 10.892 1.00 91.50 103 TYR A N 1
ATOM 850 C CA . TYR A 1 103 ? -4.480 -4.446 11.848 1.00 91.50 103 TYR A CA 1
ATOM 851 C C . TYR A 1 103 ? -4.829 -5.371 13.024 1.00 91.50 103 TYR A C 1
ATOM 853 O O . TYR A 1 103 ? -4.036 -6.244 13.385 1.00 91.50 103 TYR A O 1
ATOM 861 N N . GLU A 1 104 ? -6.023 -5.230 13.604 1.00 90.50 104 GLU A N 1
ATOM 862 C CA . GLU A 1 104 ? -6.465 -6.122 14.680 1.00 90.50 104 GLU A CA 1
ATOM 863 C C . GLU A 1 104 ? -6.689 -7.559 14.184 1.00 90.50 104 GLU A C 1
ATOM 865 O O . GLU A 1 104 ? -6.304 -8.499 14.879 1.00 90.50 104 GLU A O 1
ATOM 870 N N . ALA A 1 105 ? -7.206 -7.749 12.965 1.00 90.50 105 ALA A N 1
ATOM 871 C CA . ALA A 1 105 ? -7.354 -9.078 12.366 1.00 90.50 105 ALA A CA 1
ATOM 872 C C . ALA A 1 105 ? -5.998 -9.768 12.132 1.00 90.50 105 ALA A C 1
ATOM 874 O O . ALA A 1 105 ? -5.852 -10.960 12.409 1.00 90.50 105 ALA A O 1
ATOM 875 N N . VAL A 1 106 ? -4.979 -9.022 11.686 1.00 91.00 106 VAL A N 1
ATOM 876 C CA . VAL A 1 106 ? -3.598 -9.526 11.573 1.00 91.00 106 VAL A CA 1
ATOM 877 C C . VAL A 1 106 ? -3.080 -9.955 12.949 1.00 91.00 106 VAL A C 1
ATOM 879 O O . VAL A 1 106 ? -2.573 -11.067 13.106 1.00 91.00 106 VAL A O 1
ATOM 882 N N . LYS A 1 107 ? -3.233 -9.112 13.976 1.00 91.25 107 LYS A N 1
ATOM 883 C CA . LYS A 1 107 ? -2.790 -9.448 15.339 1.00 91.25 107 LYS A CA 1
ATOM 884 C C . LYS A 1 107 ? -3.481 -10.687 15.892 1.00 91.25 107 LYS A C 1
ATOM 886 O O . LYS A 1 107 ? -2.814 -11.524 16.499 1.00 91.25 107 LYS A O 1
ATOM 891 N N . GLU A 1 108 ? -4.787 -10.815 15.676 1.00 90.75 108 GLU A N 1
ATOM 892 C CA . GLU A 1 108 ? -5.565 -11.981 16.094 1.00 90.75 108 GLU A CA 1
ATOM 8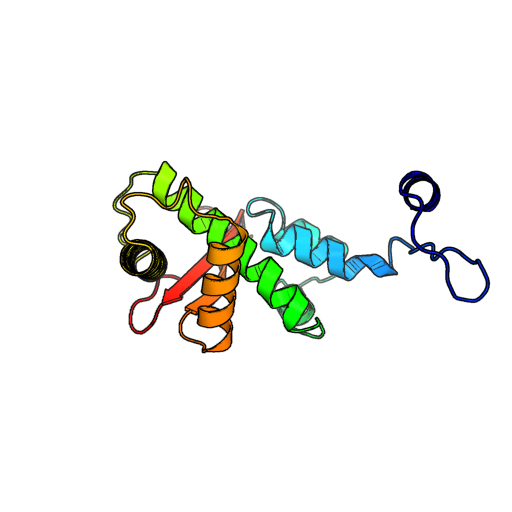93 C C . GLU A 1 108 ? -5.096 -13.249 15.373 1.00 90.75 108 GLU A C 1
ATOM 895 O O . GLU A 1 108 ? -4.833 -14.264 16.019 1.00 90.75 108 GLU A O 1
ATOM 900 N N . ARG A 1 109 ? -4.904 -13.173 14.050 1.00 90.06 109 ARG A N 1
ATOM 901 C CA . ARG A 1 109 ? -4.451 -14.297 13.222 1.00 90.06 109 ARG A CA 1
ATOM 902 C C . ARG A 1 109 ? -3.099 -14.848 13.668 1.00 90.06 109 ARG A C 1
ATOM 904 O O . ARG A 1 109 ? -2.939 -16.066 13.735 1.00 90.06 109 ARG A O 1
ATOM 911 N N . PHE A 1 110 ? -2.142 -13.968 13.954 1.00 89.75 110 PHE A N 1
ATOM 912 C CA . PHE A 1 110 ? -0.780 -14.356 14.331 1.00 89.75 110 PHE A CA 1
ATOM 913 C C . PHE A 1 110 ? -0.565 -14.456 15.852 1.00 89.75 110 PHE A C 1
ATOM 915 O O . PHE A 1 110 ? 0.494 -14.896 16.295 1.00 89.75 110 PHE A O 1
ATOM 922 N N . GLY A 1 111 ? -1.554 -14.074 16.667 1.00 88.50 111 GLY A N 1
ATOM 923 C CA . GLY A 1 111 ? -1.465 -14.108 18.129 1.00 88.50 111 GLY A CA 1
ATOM 924 C C . GLY A 1 111 ? -0.405 -13.163 18.703 1.00 88.50 111 GLY A C 1
ATOM 925 O O . GLY A 1 111 ? 0.205 -13.473 19.729 1.00 88.50 111 GLY A O 1
ATOM 926 N N . VAL A 1 112 ? -0.156 -12.028 18.042 1.00 89.19 112 VAL A N 1
ATOM 927 C CA . VAL A 1 112 ? 0.912 -11.083 18.402 1.00 89.19 112 VAL A CA 1
ATOM 928 C C . VAL A 1 112 ? 0.371 -9.765 18.947 1.00 89.19 112 VAL A C 1
ATOM 930 O O . VAL A 1 112 ? -0.699 -9.291 18.574 1.00 89.19 112 VAL A O 1
ATOM 933 N N . GLY A 1 113 ? 1.139 -9.137 19.841 1.00 83.44 113 GLY A N 1
ATOM 934 C CA . GLY A 1 113 ? 0.822 -7.799 20.350 1.00 83.44 113 GLY A CA 1
ATOM 935 C C . GLY A 1 113 ? 1.198 -6.668 19.386 1.00 83.44 113 GLY A C 1
ATOM 936 O O . GLY A 1 113 ? 0.619 -5.587 19.471 1.00 83.44 113 GLY A O 1
ATOM 937 N N . GLN A 1 114 ? 2.162 -6.920 18.500 1.00 83.88 114 GLN A N 1
ATOM 938 C CA . GLN A 1 114 ? 2.714 -6.003 17.500 1.00 83.88 114 GLN A CA 1
ATOM 939 C C . GLN A 1 114 ? 3.091 -6.818 16.265 1.00 83.88 114 GLN A C 1
ATOM 941 O O . GLN A 1 114 ? 3.531 -7.962 16.411 1.00 83.88 114 GLN A O 1
ATOM 946 N N . ILE A 1 115 ? 2.947 -6.244 15.071 1.00 84.88 115 ILE A N 1
ATOM 947 C CA . ILE A 1 115 ? 3.307 -6.946 13.828 1.00 84.88 115 ILE A CA 1
ATOM 948 C C . ILE A 1 115 ? 4.823 -6.953 13.593 1.00 84.88 115 ILE A C 1
ATOM 950 O O . ILE A 1 115 ? 5.347 -7.804 12.871 1.00 84.88 115 ILE A O 1
ATOM 954 N N . ARG A 1 116 ? 5.558 -6.043 14.252 1.00 77.06 116 ARG A N 1
ATOM 955 C CA . ARG A 1 116 ? 7.025 -5.995 14.223 1.00 77.06 116 ARG A CA 1
ATOM 956 C C . ARG A 1 116 ? 7.627 -7.283 14.789 1.00 77.06 116 ARG A C 1
ATOM 958 O O . ARG A 1 116 ? 7.693 -7.471 16.001 1.00 77.06 116 ARG A O 1
ATOM 965 N N . GLY A 1 117 ? 8.125 -8.136 13.897 1.00 78.62 117 GLY A N 1
ATOM 966 C CA . GLY A 1 117 ? 8.786 -9.400 14.236 1.00 78.62 117 GLY A CA 1
ATOM 967 C C . GLY A 1 117 ? 8.159 -10.638 13.598 1.00 78.62 117 GLY A C 1
ATOM 968 O O . GLY A 1 117 ? 8.707 -11.727 13.764 1.00 78.62 117 GLY A O 1
ATOM 969 N N . LEU A 1 118 ? 7.054 -10.489 12.862 1.00 86.38 118 LEU A N 1
ATOM 970 C CA . LEU A 1 118 ? 6.502 -11.571 12.049 1.00 86.38 118 LEU A CA 1
ATOM 971 C C . LEU A 1 118 ? 7.447 -11.939 10.889 1.00 86.38 118 LEU A C 1
ATOM 973 O O . LEU A 1 118 ? 8.119 -11.057 10.341 1.00 86.38 118 LEU A O 1
ATOM 977 N N . PRO A 1 119 ? 7.505 -13.222 10.479 1.00 86.81 119 PRO A N 1
ATOM 978 C CA . PRO A 1 119 ? 8.152 -13.605 9.231 1.00 86.81 119 PRO A CA 1
ATOM 979 C C . PRO A 1 119 ? 7.490 -12.880 8.054 1.00 86.81 119 PRO A C 1
ATOM 981 O O . PRO A 1 119 ? 6.309 -13.082 7.779 1.00 86.81 119 PRO A O 1
ATOM 984 N N . ARG A 1 120 ? 8.258 -12.038 7.349 1.00 85.38 120 ARG A N 1
ATOM 985 C CA . ARG A 1 120 ? 7.731 -11.187 6.268 1.00 85.38 120 ARG A CA 1
ATOM 986 C C . ARG A 1 120 ? 7.033 -11.992 5.167 1.00 85.38 120 ARG A C 1
ATOM 988 O O . ARG A 1 120 ? 6.013 -11.552 4.662 1.00 85.38 120 ARG A O 1
ATOM 995 N N . SER A 1 121 ? 7.543 -13.177 4.827 1.00 86.31 121 SER A N 1
ATOM 996 C CA . SER A 1 121 ? 6.931 -14.045 3.811 1.00 86.31 121 SER A CA 1
ATOM 997 C C . SER A 1 121 ? 5.527 -14.508 4.202 1.00 86.31 121 SER A C 1
ATOM 999 O O . SER A 1 121 ? 4.603 -14.339 3.423 1.00 86.31 121 SER A O 1
ATOM 1001 N N . GLU A 1 122 ? 5.348 -15.019 5.425 1.00 86.94 122 GLU A N 1
ATOM 1002 C CA . GLU A 1 122 ? 4.043 -15.498 5.912 1.00 86.94 122 GLU A CA 1
ATOM 1003 C C . GLU A 1 122 ? 3.037 -14.351 6.055 1.00 86.94 122 GLU A C 1
ATOM 1005 O O . GLU A 1 122 ? 1.841 -14.513 5.817 1.00 86.94 122 GLU A O 1
ATOM 1010 N N . TYR A 1 123 ? 3.529 -13.174 6.443 1.00 88.44 123 TYR A N 1
ATOM 1011 C CA . TYR A 1 123 ? 2.705 -11.984 6.572 1.00 88.44 123 TYR A CA 1
ATOM 1012 C C . TYR A 1 123 ? 2.214 -11.468 5.214 1.00 88.44 123 TYR A C 1
ATOM 1014 O O . TYR A 1 123 ? 1.023 -11.197 5.061 1.00 88.44 123 TYR A O 1
ATOM 1022 N N . LEU A 1 124 ? 3.107 -11.376 4.224 1.00 89.62 124 LEU A N 1
ATOM 1023 C CA . LEU A 1 124 ? 2.739 -10.955 2.874 1.00 89.62 124 LEU A CA 1
ATOM 1024 C C . LEU A 1 124 ? 1.802 -11.968 2.212 1.00 89.62 124 LEU A C 1
ATOM 1026 O O . LEU A 1 124 ? 0.776 -11.551 1.687 1.00 89.62 124 LEU A O 1
ATOM 1030 N N . GLU A 1 125 ? 2.077 -13.273 2.322 1.00 89.44 125 GLU A N 1
ATOM 1031 C CA . GLU A 1 125 ? 1.177 -14.325 1.818 1.00 89.44 125 GLU A CA 1
ATOM 1032 C C . GLU A 1 125 ? -0.238 -14.177 2.402 1.00 89.44 125 GLU A C 1
ATOM 1034 O O . GLU A 1 125 ? -1.222 -14.190 1.665 1.00 89.44 125 GLU A O 1
ATOM 1039 N N . PHE A 1 126 ? -0.356 -13.916 3.708 1.00 90.12 126 PHE A N 1
ATOM 1040 C CA . PHE A 1 126 ? -1.655 -13.684 4.342 1.00 90.12 126 PHE A CA 1
ATOM 1041 C C . PHE A 1 126 ? -2.393 -12.456 3.783 1.00 90.12 126 PHE A C 1
ATOM 1043 O O . PHE A 1 126 ? -3.600 -12.513 3.540 1.00 90.12 126 PHE A O 1
ATOM 1050 N N . LEU A 1 127 ? -1.694 -11.339 3.569 1.00 90.31 127 LEU A N 1
ATOM 1051 C CA . LEU A 1 127 ? -2.298 -10.138 2.981 1.00 90.31 127 LEU A CA 1
ATOM 1052 C C . LEU A 1 127 ? -2.735 -10.372 1.526 1.00 90.31 127 LEU A C 1
ATOM 1054 O O . LEU A 1 127 ? -3.790 -9.878 1.116 1.00 90.31 127 LEU A O 1
ATOM 1058 N N . GLN A 1 128 ? -1.956 -11.142 0.764 1.00 88.75 128 GLN A N 1
ATOM 1059 C CA . GLN A 1 128 ? -2.292 -11.536 -0.603 1.00 88.75 128 GLN A CA 1
ATOM 1060 C C . GLN A 1 128 ? -3.552 -12.409 -0.646 1.00 88.75 128 GLN A C 1
ATOM 1062 O O . GLN A 1 128 ? -4.433 -12.149 -1.468 1.00 88.75 128 GLN A O 1
ATOM 1067 N N . ASP A 1 129 ? -3.684 -13.370 0.270 1.00 88.69 129 ASP A N 1
ATOM 1068 C CA . ASP A 1 129 ? -4.870 -14.226 0.383 1.00 88.69 129 ASP A CA 1
ATOM 1069 C C . ASP A 1 129 ? -6.128 -13.401 0.694 1.00 88.69 129 ASP A C 1
ATOM 1071 O O . ASP A 1 129 ? -7.128 -13.485 -0.025 1.00 88.69 129 ASP A O 1
ATOM 1075 N N . LEU A 1 130 ? -6.065 -12.509 1.694 1.00 89.12 130 LEU A N 1
ATOM 1076 C CA . LEU A 1 130 ? -7.183 -11.615 2.033 1.00 89.12 130 LEU A CA 1
ATOM 1077 C C . LEU A 1 130 ? -7.620 -10.757 0.838 1.00 89.12 130 LEU A C 1
ATOM 1079 O O . LEU A 1 130 ? -8.809 -10.453 0.671 1.00 89.12 130 LEU A O 1
ATOM 1083 N N . ARG A 1 131 ? -6.654 -10.321 0.024 1.00 84.88 131 ARG A N 1
ATOM 1084 C CA . ARG A 1 131 ? -6.894 -9.509 -1.171 1.00 84.88 131 ARG A CA 1
ATOM 1085 C C . ARG A 1 131 ? -7.543 -10.332 -2.276 1.00 84.88 131 ARG A C 1
ATOM 1087 O O . ARG A 1 131 ? -8.523 -9.873 -2.864 1.00 84.88 131 ARG A O 1
ATOM 1094 N N . ALA A 1 132 ? -7.035 -11.536 -2.526 1.00 83.94 132 ALA A N 1
ATOM 1095 C CA . ALA A 1 132 ? -7.567 -12.459 -3.524 1.00 83.94 132 ALA A CA 1
ATOM 1096 C C . ALA A 1 132 ? -9.008 -12.890 -3.199 1.00 83.94 132 ALA A C 1
ATOM 1098 O O . ALA A 1 132 ? -9.849 -12.974 -4.094 1.00 83.94 132 ALA A O 1
ATOM 1099 N N . GLU A 1 133 ? -9.318 -13.082 -1.915 1.00 85.56 133 GLU A N 1
ATOM 1100 C CA . GLU A 1 133 ? -10.669 -13.387 -1.426 1.00 85.56 133 GLU A CA 1
ATOM 1101 C C . GLU A 1 133 ? -11.605 -12.162 -1.430 1.00 85.56 133 GLU A C 1
ATOM 1103 O O . GLU A 1 133 ? -12.819 -12.290 -1.251 1.00 85.56 133 GLU A O 1
ATOM 1108 N N . GLY A 1 134 ? -11.069 -10.960 -1.665 1.00 83.75 134 GLY A N 1
ATOM 1109 C CA . GLY A 1 134 ? -11.827 -9.709 -1.692 1.00 83.75 134 GLY A CA 1
ATOM 1110 C C . GLY A 1 134 ? -12.288 -9.223 -0.315 1.00 83.75 134 GLY A C 1
ATOM 1111 O O . GLY A 1 134 ? -13.147 -8.334 -0.251 1.00 83.75 134 GLY A O 1
ATOM 1112 N N . ILE A 1 135 ? -11.724 -9.788 0.759 1.00 88.19 135 ILE A N 1
ATOM 1113 C CA . ILE A 1 135 ? -11.981 -9.413 2.158 1.00 88.19 135 ILE A CA 1
ATOM 1114 C C . ILE A 1 135 ? -11.413 -8.020 2.434 1.00 88.19 135 ILE A C 1
ATOM 1116 O O . ILE A 1 135 ? -12.082 -7.186 3.052 1.00 88.19 135 ILE A O 1
ATOM 1120 N N . ILE A 1 136 ? -10.206 -7.755 1.922 1.00 88.62 136 ILE A N 1
ATOM 1121 C CA . ILE A 1 136 ? -9.593 -6.428 1.932 1.00 88.62 136 ILE A CA 1
ATOM 1122 C C . ILE A 1 136 ? -9.724 -5.759 0.562 1.00 88.62 136 ILE A C 1
ATOM 1124 O O . ILE A 1 136 ? -9.273 -6.256 -0.474 1.00 88.62 136 ILE A O 1
ATOM 1128 N N . LYS A 1 137 ? -10.299 -4.559 0.568 1.00 87.12 137 LYS A N 1
ATOM 1129 C CA . LYS A 1 137 ? -10.301 -3.649 -0.573 1.00 87.12 137 LYS A CA 1
ATOM 1130 C C . LYS A 1 137 ? -9.490 -2.412 -0.220 1.00 87.12 137 LYS A C 1
ATOM 1132 O O . LYS A 1 137 ? -9.545 -1.911 0.895 1.00 87.12 137 LYS A O 1
ATOM 1137 N N . VAL A 1 138 ? -8.733 -1.936 -1.194 1.00 85.00 138 VAL A N 1
ATOM 1138 C CA . VAL A 1 138 ? -7.793 -0.823 -1.056 1.00 85.00 138 VAL A CA 1
ATOM 1139 C C . VAL A 1 138 ? -8.000 0.044 -2.273 1.00 85.00 138 VAL A C 1
ATOM 1141 O O . VAL A 1 138 ? -8.049 -0.488 -3.388 1.00 85.00 138 VAL A O 1
ATOM 1144 N N . LYS A 1 139 ? -8.163 1.345 -2.055 1.00 83.25 139 LYS A N 1
ATOM 1145 C CA . LYS A 1 139 ? -8.262 2.317 -3.136 1.00 83.25 139 LYS A CA 1
ATOM 1146 C C . LYS A 1 139 ? -7.388 3.536 -2.826 1.00 83.25 139 LYS A C 1
ATOM 1148 O O . LYS A 1 139 ? -7.394 4.002 -1.687 1.00 83.25 139 LYS A O 1
ATOM 1153 N N . PRO A 1 140 ? -6.673 4.080 -3.816 1.00 78.69 140 PRO A N 1
ATOM 1154 C CA . PRO A 1 140 ? -6.016 5.368 -3.669 1.00 78.69 140 PRO A CA 1
ATOM 1155 C C . PRO A 1 140 ? -7.054 6.501 -3.658 1.00 78.69 140 PRO A C 1
ATOM 1157 O O . PRO A 1 140 ? -8.054 6.453 -4.385 1.00 78.69 140 PRO A O 1
ATOM 1160 N N . TYR A 1 141 ? -6.813 7.537 -2.859 1.00 78.06 141 TYR A N 1
ATOM 1161 C CA . TYR A 1 141 ? -7.577 8.784 -2.869 1.00 78.06 141 TYR A CA 1
ATOM 1162 C C . TYR A 1 141 ? -6.645 9.998 -2.838 1.00 78.06 141 TYR A C 1
ATOM 1164 O O . TYR A 1 141 ? -5.497 9.917 -2.410 1.00 78.06 141 TYR A O 1
ATOM 1172 N N . LEU A 1 142 ? -7.144 11.131 -3.332 1.00 78.88 142 LEU A N 1
ATOM 1173 C CA . LEU A 1 142 ? -6.380 12.374 -3.399 1.00 78.88 142 LEU A CA 1
ATOM 1174 C C . LEU A 1 142 ? -6.514 13.162 -2.098 1.00 78.88 142 LEU A C 1
ATOM 1176 O O . LEU A 1 142 ? -7.626 13.382 -1.613 1.00 78.88 142 LEU A O 1
ATOM 1180 N N . ILE A 1 143 ? -5.388 13.652 -1.594 1.00 80.50 143 ILE A N 1
ATOM 1181 C CA . ILE A 1 143 ? -5.333 14.618 -0.499 1.00 80.50 143 ILE A CA 1
ATOM 1182 C C . ILE A 1 143 ? -5.245 16.019 -1.103 1.00 80.50 143 ILE A C 1
ATOM 1184 O O . I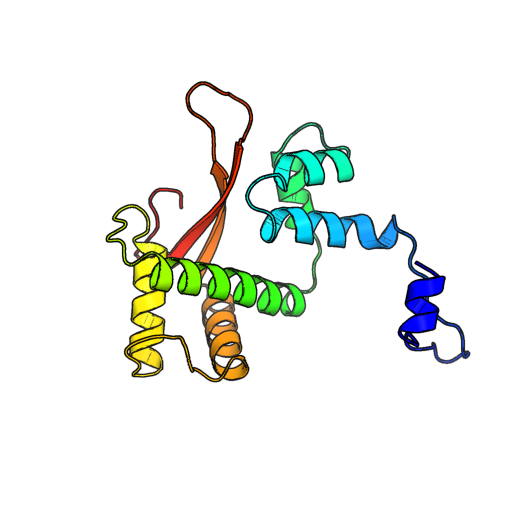LE A 1 143 ? -4.470 16.256 -2.028 1.00 80.50 143 ILE A O 1
ATOM 1188 N N . PHE A 1 144 ? -6.031 16.954 -0.572 1.00 78.94 144 PHE A N 1
ATOM 1189 C CA . PHE A 1 144 ? -6.023 18.358 -0.981 1.00 78.94 144 PHE A CA 1
ATOM 1190 C C . PHE A 1 144 ? -5.577 19.240 0.183 1.00 78.94 144 PHE A C 1
ATOM 1192 O O . PHE A 1 144 ? -6.088 19.106 1.299 1.00 78.94 144 PHE A O 1
ATOM 1199 N N . ALA A 1 145 ? -4.665 20.173 -0.085 1.00 78.44 145 ALA A N 1
ATOM 1200 C CA . ALA A 1 145 ? -4.319 21.207 0.878 1.00 78.44 145 ALA A CA 1
ATOM 1201 C C . ALA A 1 145 ? -5.511 22.171 1.077 1.00 78.44 145 ALA A C 1
ATOM 1203 O O . ALA A 1 145 ? -6.301 22.400 0.152 1.00 78.44 145 ALA A O 1
ATOM 1204 N N . PRO A 1 146 ? -5.676 22.775 2.270 1.00 77.06 146 PRO A N 1
ATOM 1205 C CA . PRO A 1 146 ? -6.781 23.693 2.525 1.00 77.06 146 PRO A CA 1
ATOM 1206 C C . PRO A 1 146 ? -6.801 24.861 1.528 1.00 77.06 146 PRO A C 1
ATOM 1208 O O . PRO A 1 146 ? -5.891 25.687 1.498 1.00 77.06 146 PRO A O 1
ATOM 1211 N N . GLY A 1 147 ? -7.871 24.953 0.735 1.00 76.88 147 GLY A N 1
ATOM 1212 C CA . GLY A 1 147 ? -8.083 26.051 -0.213 1.00 76.88 147 GLY A CA 1
ATOM 1213 C C . GLY A 1 147 ? -7.461 25.863 -1.601 1.00 76.88 147 GLY A C 1
ATOM 1214 O O . GLY A 1 147 ? -7.534 26.798 -2.398 1.00 76.88 147 GLY A O 1
ATOM 1215 N N . THR A 1 148 ? -6.896 24.692 -1.922 1.00 71.94 148 THR A N 1
ATOM 1216 C CA . THR A 1 148 ? -6.407 24.373 -3.274 1.00 71.94 148 THR A CA 1
ATOM 1217 C C . THR A 1 148 ? -7.348 23.406 -3.993 1.00 71.94 148 THR A C 1
ATOM 1219 O O . THR A 1 148 ? -7.955 22.525 -3.390 1.00 71.94 148 THR A O 1
ATOM 1222 N N . SER A 1 149 ? -7.480 23.569 -5.311 1.00 72.31 149 SER A N 1
ATOM 1223 C CA . SER A 1 149 ? -8.120 22.576 -6.189 1.00 72.31 149 SER A CA 1
ATOM 1224 C C . SER A 1 149 ? -7.122 21.567 -6.762 1.00 72.31 149 SER A C 1
ATOM 1226 O O . SER A 1 149 ? -7.521 20.622 -7.437 1.00 72.31 149 SER A O 1
ATOM 1228 N N . GLU A 1 150 ? -5.827 21.792 -6.536 1.00 71.62 150 GLU A N 1
ATOM 1229 C CA . GLU A 1 150 ? -4.755 20.882 -6.927 1.00 71.62 150 GLU A CA 1
ATOM 1230 C C . GLU A 1 150 ? -4.476 19.889 -5.790 1.00 71.62 150 GLU A C 1
ATOM 1232 O O . GLU A 1 150 ? -4.449 20.308 -4.625 1.00 71.62 150 GLU A O 1
ATOM 1237 N N . PRO A 1 151 ? -4.297 18.593 -6.110 1.00 67.94 151 PRO A N 1
ATOM 1238 C CA . PRO A 1 151 ? -3.972 17.578 -5.120 1.00 67.94 151 PRO A CA 1
ATOM 1239 C C . PRO A 1 151 ? -2.563 17.804 -4.561 1.00 67.94 151 PRO A C 1
ATOM 1241 O O . PRO A 1 151 ? -1.612 18.015 -5.315 1.00 67.94 151 PRO A O 1
ATOM 1244 N N . ASP A 1 152 ? -2.458 17.734 -3.239 1.00 71.19 152 ASP A N 1
ATOM 1245 C CA . ASP A 1 152 ? -1.223 17.849 -2.454 1.00 71.19 152 ASP A CA 1
ATOM 1246 C C . ASP A 1 152 ? -0.570 16.475 -2.226 1.00 71.19 152 ASP A C 1
ATOM 1248 O O . ASP A 1 152 ? 0.613 16.384 -1.925 1.00 71.19 152 ASP A O 1
ATOM 1252 N N . GLY A 1 153 ? -1.329 15.388 -2.411 1.00 70.06 153 GLY A N 1
ATOM 1253 C CA . GLY A 1 153 ? -0.815 14.032 -2.272 1.00 70.06 153 GLY A CA 1
ATOM 1254 C C . GLY A 1 153 ? -1.817 12.937 -2.628 1.00 70.06 153 GLY A C 1
ATOM 1255 O O . GLY A 1 153 ? -2.945 13.206 -3.054 1.00 70.06 153 GLY A O 1
ATOM 1256 N N . ILE A 1 154 ? -1.386 11.692 -2.448 1.00 71.94 154 ILE A N 1
ATOM 1257 C CA . ILE A 1 154 ? -2.192 10.472 -2.563 1.00 71.94 154 ILE A CA 1
ATOM 1258 C C . ILE A 1 154 ? -2.036 9.697 -1.263 1.00 71.94 154 ILE A C 1
ATOM 1260 O O . ILE A 1 154 ? -0.930 9.591 -0.742 1.00 71.94 154 ILE A O 1
ATOM 1264 N N . ASP A 1 155 ? -3.120 9.110 -0.780 1.00 79.94 155 ASP A N 1
ATOM 1265 C CA . ASP A 1 155 ? -3.072 8.135 0.306 1.00 79.94 155 ASP A CA 1
ATOM 1266 C C . ASP A 1 155 ? -4.010 6.961 -0.004 1.00 79.94 155 ASP A C 1
ATOM 1268 O O . ASP A 1 155 ? -4.732 6.964 -1.009 1.00 79.94 155 ASP A O 1
ATOM 1272 N N . LEU A 1 156 ? -3.951 5.920 0.817 1.00 84.00 156 LEU A N 1
ATOM 1273 C CA . LEU A 1 156 ? -4.701 4.686 0.642 1.00 84.00 156 LEU A CA 1
ATOM 1274 C C . LEU A 1 156 ? -5.859 4.637 1.632 1.00 84.00 156 LEU A C 1
ATOM 1276 O O . LEU A 1 156 ? -5.670 4.786 2.834 1.00 84.00 156 LEU A O 1
ATOM 1280 N N . ALA A 1 157 ? -7.058 4.391 1.113 1.00 86.88 157 ALA A N 1
ATOM 1281 C CA . ALA A 1 157 ? -8.227 4.071 1.915 1.00 86.88 157 ALA A CA 1
ATOM 1282 C C . ALA A 1 157 ? -8.450 2.559 1.914 1.00 86.88 157 ALA A C 1
ATOM 1284 O O . ALA A 1 157 ? -8.375 1.900 0.866 1.00 86.88 157 ALA A O 1
ATOM 1285 N N . PHE A 1 158 ? -8.804 2.032 3.080 1.00 89.38 158 PHE A N 1
ATOM 1286 C CA . PHE A 1 158 ? -8.994 0.614 3.332 1.00 89.38 158 PHE A CA 1
ATOM 1287 C C . PHE A 1 158 ? -10.454 0.296 3.648 1.00 89.38 158 PHE A C 1
ATOM 1289 O O . PHE A 1 158 ? -11.149 1.015 4.371 1.00 89.38 158 PHE A O 1
ATOM 1296 N N . LYS 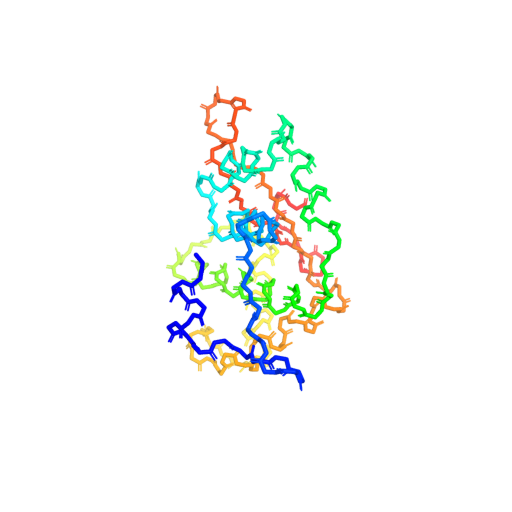A 1 159 ? -10.907 -0.846 3.141 1.00 91.06 159 LYS A N 1
ATOM 1297 C CA . LYS A 1 159 ? -12.119 -1.523 3.586 1.00 91.06 159 LYS A CA 1
ATOM 1298 C C . LYS A 1 159 ? -11.779 -2.959 3.922 1.00 91.06 159 LYS A C 1
ATOM 1300 O O . LYS A 1 159 ? -11.271 -3.689 3.074 1.00 91.06 159 LYS A O 1
ATOM 1305 N N . PHE A 1 160 ? -12.098 -3.345 5.146 1.00 92.19 160 PHE A N 1
ATOM 1306 C CA . PHE A 1 160 ? -11.914 -4.685 5.668 1.00 92.19 160 PHE A CA 1
ATOM 1307 C C . PHE A 1 160 ? -13.268 -5.190 6.165 1.00 92.19 160 PHE A C 1
ATOM 1309 O O . PHE A 1 160 ? -13.832 -4.639 7.114 1.00 92.19 160 PHE A O 1
ATOM 1316 N N . GLU A 1 161 ? -13.810 -6.198 5.479 1.00 90.62 161 GLU A N 1
ATOM 1317 C CA . GLU A 1 161 ? -15.173 -6.697 5.705 1.00 90.62 161 GLU A CA 1
ATOM 1318 C C . GLU A 1 161 ? -16.223 -5.557 5.660 1.00 90.62 161 GLU A C 1
ATOM 1320 O O . GLU A 1 161 ? -16.390 -4.887 4.631 1.00 90.62 161 GLU A O 1
ATOM 1325 N N . ASP A 1 162 ? -16.920 -5.322 6.776 1.00 90.19 162 ASP A N 1
ATOM 1326 C CA . ASP A 1 162 ? -17.952 -4.293 6.938 1.00 90.19 162 ASP A CA 1
ATOM 1327 C C . ASP A 1 162 ? -17.397 -2.942 7.417 1.00 90.19 162 ASP A C 1
ATOM 1329 O O . ASP A 1 162 ? -18.119 -1.941 7.425 1.00 90.19 162 ASP A O 1
ATOM 1333 N N . LYS A 1 163 ? -16.122 -2.886 7.819 1.00 90.56 163 LYS A N 1
ATOM 1334 C CA . LYS A 1 163 ? -15.474 -1.666 8.313 1.00 90.56 163 LYS A CA 1
ATOM 1335 C C . LYS A 1 163 ? -14.703 -0.989 7.191 1.00 90.56 163 LYS A C 1
ATOM 1337 O O . LYS A 1 163 ? -14.004 -1.637 6.415 1.00 90.56 163 LYS A O 1
ATOM 1342 N N . GLN A 1 164 ? -14.817 0.329 7.110 1.00 92.31 164 GLN A N 1
ATOM 1343 C CA . GLN A 1 164 ? -14.163 1.109 6.070 1.00 92.31 164 GLN A CA 1
ATOM 1344 C C . GLN A 1 164 ? -13.669 2.445 6.614 1.00 92.31 164 GLN A C 1
ATOM 1346 O O . GLN A 1 164 ? -14.281 3.009 7.525 1.00 92.31 164 GLN A O 1
ATOM 1351 N N . ASP A 1 165 ? -12.574 2.929 6.045 1.00 90.12 165 ASP A N 1
ATOM 1352 C CA . ASP A 1 165 ? -12.075 4.278 6.296 1.00 90.12 165 ASP A CA 1
ATOM 1353 C C . ASP A 1 165 ? -13.070 5.314 5.755 1.00 90.12 165 ASP A C 1
ATOM 1355 O O . ASP A 1 165 ? -13.828 5.036 4.821 1.00 90.12 165 ASP A O 1
ATOM 1359 N N . GLU A 1 166 ? -13.071 6.526 6.314 1.00 87.50 166 GLU A N 1
ATOM 1360 C CA . GLU A 1 166 ? -14.002 7.588 5.890 1.00 87.50 166 GLU A CA 1
ATOM 1361 C C . GLU A 1 166 ? -13.875 7.936 4.400 1.00 87.50 166 GLU A C 1
ATOM 1363 O O . GLU A 1 166 ? -14.850 8.339 3.768 1.00 87.50 166 GLU A O 1
ATOM 1368 N N . GLN A 1 167 ? -12.679 7.752 3.839 1.00 83.75 167 GLN A N 1
ATOM 1369 C CA . GLN A 1 167 ? -12.368 8.052 2.445 1.00 83.75 167 GLN A CA 1
ATOM 1370 C C . GLN A 1 167 ? -12.617 6.873 1.492 1.00 83.75 167 GLN A C 1
ATOM 1372 O O . GLN A 1 167 ? -12.386 7.027 0.289 1.00 83.75 167 GLN A O 1
ATOM 1377 N N . PHE A 1 168 ? -13.074 5.709 1.986 1.00 81.81 168 PHE A N 1
ATOM 1378 C CA . PHE A 1 168 ? -13.328 4.499 1.186 1.00 81.81 168 PHE A CA 1
ATOM 1379 C C . PHE A 1 168 ? -14.609 4.546 0.337 1.00 81.81 168 PHE A C 1
ATOM 1381 O O . PHE A 1 168 ? -15.535 5.327 0.620 1.00 81.81 168 PHE A O 1
#

Secondary structure (DSSP, 8-state):
-HHHHHHTTPPB-TTSPBP---TTTTHHHHHHHHHHH-TTTHHHHHHHHHT-SSHHHHHHHHHSS--HHHHHHHHHHHHHHHHHHHHHH----TT-HHHHHHHHHHHHHHT-S-STTS-HHHHHHHHHHHHHTTSEEEEEEEEE-TT-SSEEEEEEEEEETTEE-TT-

Radius of gyration: 18.57 Å; chains: 1; bounding box: 44×45×49 Å

Sequence (168 aa):
MELFTDYIEAPVDEYGRRFYPSPHEFRKFFILLMYWHEQNLGFNVASWMAGHTMVQHTQAYTDASINADEISLWEAECIEDKIIELEVARSERHDLNGLIALYEAVKERFGVGQIRGLPRSEYLEFLQDLRAEGIIKVKPYLIFAPGTSEPDGIDLAFKFEDKQDEQF

Foldseek 3Di:
DVVVCVVVVADADPVRHGDDDDVVNCLLVQLLCLQQVPFFCSQVVSCVSVVHPDSVVSVVSNVPDDDLVVVLLVVLVSLVVVLVVVVVVVDPDVLQFQNVVVNVVLCVVVVHPHPPPDDPVVSSVVSSVCVVVVQKDKDKDFDDDPPDPDGRTIDIWIHGHPTTGNRD